Protein AF-A0AAW9N6X3-F1 (afdb_monomer)

Sequence (86 aa):
MLEQMVANGALEQSKYERLIKSTIKLDLSTPVDLYPDYVTYVHQELKNLVASSESLDKSLKSTDVAIRKNAEAKLDKKVKKFLIPV

Radius of gyration: 22.51 Å; Cα contacts (8 Å, |Δi|>4): 36; chains: 1; bounding box: 41×24×64 Å

Structure (mmCIF, N/CA/C/O backbone):
data_AF-A0AAW9N6X3-F1
#
_entry.id   AF-A0AAW9N6X3-F1
#
loop_
_atom_site.group_PDB
_atom_site.id
_atom_site.type_symbol
_atom_site.label_atom_id
_atom_site.label_alt_id
_atom_site.label_comp_id
_atom_site.label_asym_id
_atom_site.label_entity_id
_atom_site.label_seq_id
_atom_site.pdbx_PDB_ins_code
_atom_site.Cartn_x
_atom_site.Cartn_y
_atom_site.Cartn_z
_atom_site.occupancy
_atom_site.B_iso_or_equiv
_atom_site.auth_seq_id
_atom_site.auth_comp_id
_atom_site.auth_asym_id
_atom_site.auth_atom_id
_atom_site.pdbx_PDB_model_num
ATOM 1 N N . MET A 1 1 ? -20.074 8.074 21.503 1.00 86.31 1 MET A N 1
ATOM 2 C CA . MET A 1 1 ? -20.178 6.596 21.563 1.00 86.31 1 MET A CA 1
ATOM 3 C C . MET A 1 1 ? -19.546 6.032 22.834 1.00 86.31 1 MET A C 1
ATOM 5 O O . MET A 1 1 ? -20.279 5.454 23.619 1.00 86.31 1 MET A O 1
ATOM 9 N N . LEU A 1 2 ? -18.246 6.233 23.098 1.00 88.31 2 LEU A N 1
ATOM 10 C CA . LEU A 1 2 ? -17.604 5.709 24.319 1.00 88.31 2 LEU A CA 1
ATOM 11 C C . LEU A 1 2 ? -18.239 6.236 25.625 1.00 88.31 2 LEU A C 1
ATOM 13 O O . LEU A 1 2 ? -18.453 5.452 26.538 1.00 88.31 2 LEU A O 1
ATOM 17 N N . GLU A 1 3 ? -18.636 7.513 25.687 1.00 90.12 3 GLU A N 1
ATOM 18 C CA . GLU A 1 3 ? -19.370 8.081 26.839 1.00 90.12 3 GLU A CA 1
ATOM 19 C C . GLU A 1 3 ? -20.712 7.382 27.104 1.00 90.12 3 GLU A C 1
ATOM 21 O O . GLU A 1 3 ? -21.066 7.107 28.247 1.00 90.12 3 GLU A O 1
ATOM 26 N N . GLN A 1 4 ? -21.447 7.024 26.048 1.00 90.62 4 GLN A N 1
ATOM 27 C CA . GLN A 1 4 ? -22.719 6.302 26.170 1.00 90.62 4 GLN A CA 1
ATOM 28 C C . GLN A 1 4 ? -22.510 4.865 26.677 1.00 90.62 4 GLN A C 1
ATOM 30 O O . GLN A 1 4 ? -23.372 4.334 27.371 1.00 90.62 4 GLN A O 1
ATOM 35 N N . MET A 1 5 ? -21.358 4.252 26.372 1.00 92.44 5 MET A N 1
ATOM 36 C CA . MET A 1 5 ? -20.976 2.930 26.888 1.00 92.44 5 MET A CA 1
ATOM 37 C C . MET A 1 5 ? -20.558 2.964 28.363 1.00 92.44 5 MET A C 1
ATOM 39 O O . MET A 1 5 ? -20.658 1.959 29.057 1.00 92.44 5 MET A O 1
ATOM 43 N N . VAL A 1 6 ? -20.089 4.108 28.863 1.00 92.06 6 VAL A N 1
ATOM 44 C CA . VAL A 1 6 ? -19.903 4.300 30.306 1.00 92.06 6 VAL A CA 1
ATOM 45 C C . VAL A 1 6 ? -21.261 4.456 30.982 1.00 92.06 6 VAL A C 1
ATOM 47 O O . VAL A 1 6 ? -21.539 3.786 31.973 1.00 92.06 6 VAL A O 1
ATOM 50 N N . ALA A 1 7 ? -22.131 5.301 30.420 1.00 90.94 7 ALA A N 1
ATOM 51 C CA . ALA A 1 7 ? -23.442 5.599 30.993 1.00 90.94 7 ALA A CA 1
ATOM 52 C C . ALA A 1 7 ? -24.346 4.360 31.133 1.00 90.94 7 ALA A C 1
ATOM 54 O O . ALA A 1 7 ? -25.173 4.307 32.039 1.00 90.94 7 ALA A O 1
ATOM 55 N N . ASN A 1 8 ? -24.182 3.356 30.266 1.00 94.12 8 ASN A N 1
ATOM 56 C CA . ASN A 1 8 ? -24.922 2.094 30.334 1.00 94.12 8 ASN A CA 1
ATOM 57 C C . ASN A 1 8 ? -24.167 0.955 31.054 1.00 94.12 8 ASN A C 1
ATOM 59 O O . ASN A 1 8 ? -24.659 -0.171 31.082 1.00 94.12 8 ASN A O 1
ATOM 63 N N . GLY A 1 9 ? -22.981 1.224 31.613 1.00 90.00 9 GLY A N 1
ATOM 64 C CA . GLY A 1 9 ? -22.176 0.253 32.359 1.00 90.00 9 GLY A CA 1
ATOM 65 C C . GLY A 1 9 ? -21.397 -0.764 31.513 1.00 90.00 9 GLY A C 1
ATOM 66 O O . GLY A 1 9 ? -20.730 -1.627 32.079 1.00 90.00 9 GLY A O 1
ATOM 67 N N . ALA A 1 10 ? -21.428 -0.681 30.178 1.00 92.25 10 ALA A N 1
ATOM 68 C CA . ALA A 1 10 ? -20.675 -1.578 29.293 1.00 92.25 10 ALA A CA 1
ATOM 69 C C . ALA A 1 10 ? -19.161 -1.276 29.251 1.00 92.25 10 ALA A C 1
ATOM 71 O O . ALA A 1 10 ? -18.3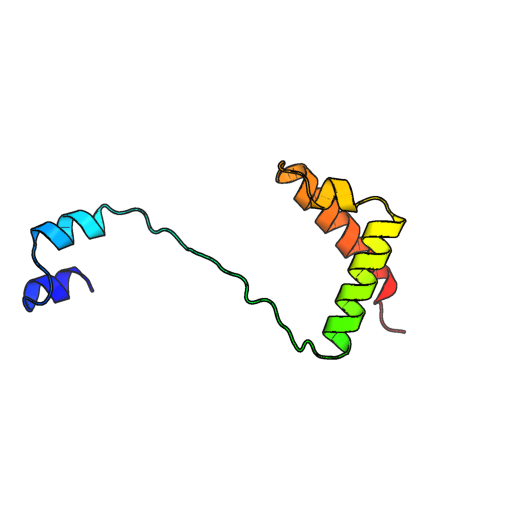73 -2.089 28.760 1.00 92.25 10 ALA A O 1
ATOM 72 N N . LEU A 1 11 ? -18.743 -0.104 29.738 1.00 91.12 11 LEU A N 1
ATOM 73 C CA . LEU A 1 11 ? -17.356 0.343 29.786 1.00 91.12 11 LEU A CA 1
ATOM 74 C C . LEU A 1 11 ? -17.048 1.003 31.134 1.00 91.12 11 LEU A C 1
ATOM 76 O O . LEU A 1 11 ? -17.710 1.948 31.547 1.00 91.12 11 LEU A O 1
ATOM 80 N N . GLU A 1 12 ? -15.997 0.540 31.804 1.00 93.25 12 GLU A N 1
ATOM 81 C CA . GLU A 1 12 ? -15.535 1.144 33.053 1.00 93.25 12 GLU A CA 1
ATOM 82 C C . GLU A 1 12 ? -14.922 2.538 32.810 1.00 93.25 12 GLU A C 1
ATOM 84 O O . GLU A 1 12 ? -14.190 2.740 31.834 1.00 93.25 12 GLU A O 1
ATOM 89 N N . GLN A 1 13 ? -15.145 3.484 33.729 1.00 90.56 13 GLN A N 1
ATOM 90 C CA . GLN A 1 13 ? -14.631 4.858 33.633 1.00 90.56 13 GLN A CA 1
ATOM 91 C C . GLN A 1 13 ? -13.104 4.908 33.452 1.00 90.56 13 GLN A C 1
ATOM 93 O O . GLN A 1 13 ? -12.583 5.692 32.660 1.00 90.56 13 GLN A O 1
ATOM 98 N N . SER A 1 14 ? -12.366 4.037 34.147 1.00 91.25 14 SER A N 1
ATOM 99 C CA . SER A 1 14 ? -10.902 3.969 34.057 1.00 91.25 14 SER A CA 1
ATOM 100 C C . SER A 1 14 ? -10.421 3.565 32.654 1.00 91.25 14 SER A C 1
ATOM 102 O O . SER A 1 14 ? -9.398 4.051 32.164 1.00 91.25 14 SER A O 1
ATOM 104 N N . LYS A 1 15 ? -11.183 2.702 31.975 1.00 89.62 15 LYS A N 1
ATOM 105 C CA . LYS A 1 15 ? -10.918 2.237 30.612 1.00 89.62 15 LYS A CA 1
ATOM 106 C C . LYS A 1 15 ? -11.331 3.284 29.579 1.00 89.62 15 LYS A C 1
ATOM 108 O O . LYS A 1 15 ? -10.605 3.474 28.605 1.00 89.62 15 LYS A O 1
ATOM 113 N N . TYR A 1 16 ? -12.423 4.007 29.822 1.00 91.50 16 TYR A N 1
ATOM 114 C CA . TYR A 1 16 ? -12.831 5.170 29.029 1.00 9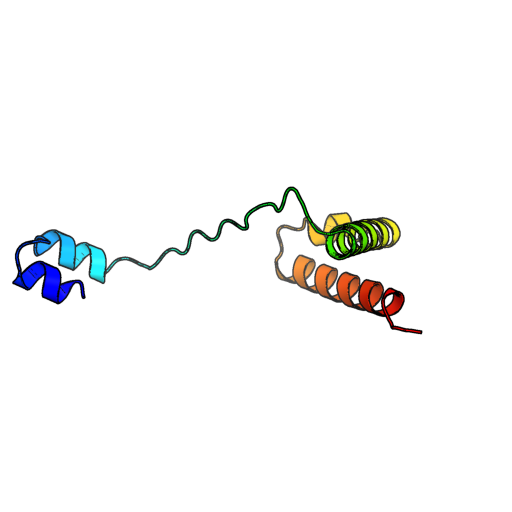1.50 16 TYR A CA 1
ATOM 115 C C . TYR A 1 16 ? -11.729 6.237 28.962 1.00 91.50 16 TYR A C 1
ATOM 117 O O . TYR A 1 16 ? -11.299 6.615 27.872 1.00 91.50 16 TYR A O 1
ATOM 125 N N . GLU A 1 17 ? -11.194 6.635 30.118 1.00 92.06 17 GLU A N 1
ATOM 126 C CA . GLU A 1 17 ? -10.122 7.634 30.224 1.00 92.06 17 GLU A CA 1
ATOM 127 C C . GLU A 1 17 ? -8.845 7.230 29.473 1.00 92.06 17 GLU A C 1
ATOM 129 O O . GLU A 1 17 ? -8.130 8.080 28.942 1.00 92.06 17 GLU A O 1
ATOM 134 N N . ARG A 1 18 ? -8.544 5.928 29.409 1.00 91.94 18 ARG A N 1
ATOM 135 C CA . ARG A 1 18 ? -7.407 5.409 28.635 1.00 91.94 18 ARG A CA 1
ATOM 136 C C . ARG A 1 18 ? -7.678 5.448 27.135 1.00 91.94 18 ARG A C 1
ATOM 138 O O . ARG A 1 18 ? -6.797 5.832 26.372 1.00 91.94 18 ARG A O 1
ATOM 145 N N . LEU A 1 19 ? -8.880 5.058 26.714 1.00 90.31 19 LEU A N 1
ATOM 146 C CA . LEU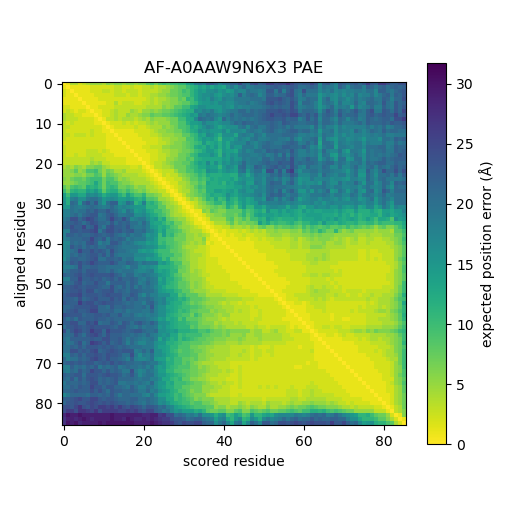 A 1 19 ? -9.252 4.995 25.300 1.00 90.31 19 LEU A CA 1
ATOM 147 C C . LEU A 1 19 ? -9.357 6.387 24.671 1.00 90.31 19 LEU A C 1
ATOM 149 O O . LEU A 1 19 ? -8.857 6.576 23.566 1.00 90.31 19 LEU A O 1
ATOM 153 N N . ILE A 1 20 ? -9.917 7.376 25.375 1.00 91.44 20 ILE A N 1
ATOM 154 C CA . ILE A 1 20 ? -10.053 8.745 24.844 1.00 91.44 20 ILE A CA 1
ATOM 155 C C . ILE A 1 20 ? -8.697 9.445 24.664 1.00 91.44 20 ILE A C 1
ATOM 157 O O . ILE A 1 20 ? -8.546 10.303 23.800 1.00 91.44 20 ILE A O 1
ATOM 161 N N . LYS A 1 21 ? -7.690 9.045 25.452 1.00 91.44 21 LYS A N 1
ATOM 162 C CA . LYS A 1 21 ? -6.307 9.542 25.365 1.00 91.44 21 LYS A CA 1
ATOM 163 C C . LYS A 1 21 ? -5.450 8.747 24.379 1.00 91.44 21 LYS A C 1
ATOM 165 O O . LYS A 1 21 ? -4.310 9.127 24.120 1.00 91.44 21 LYS A O 1
ATOM 170 N N . SER A 1 22 ? -5.958 7.634 23.853 1.00 87.81 22 SER A N 1
ATOM 171 C CA . SER A 1 22 ? -5.199 6.792 22.935 1.00 87.81 22 SER A CA 1
ATOM 172 C C . SER A 1 22 ? -5.145 7.399 21.531 1.00 87.81 22 SER A C 1
ATOM 174 O O . SER A 1 22 ? -6.142 7.880 20.996 1.00 87.81 22 SER A O 1
ATOM 176 N N . THR A 1 23 ? -3.964 7.377 20.913 1.00 88.19 23 THR A N 1
ATOM 177 C CA . THR A 1 23 ? -3.809 7.738 19.500 1.00 88.19 23 THR A CA 1
ATOM 178 C C . THR A 1 23 ? -4.424 6.653 18.623 1.00 88.19 23 THR A C 1
ATOM 180 O O . THR A 1 23 ? -4.090 5.475 18.765 1.00 88.19 23 THR A O 1
ATOM 183 N N . ILE A 1 24 ? -5.274 7.053 17.676 1.00 86.19 24 ILE A N 1
ATOM 184 C CA . ILE A 1 24 ? -5.829 6.143 16.671 1.00 86.19 24 ILE A CA 1
ATOM 185 C C . ILE A 1 24 ? -4.678 5.615 15.810 1.00 86.19 24 ILE A C 1
ATOM 187 O O . ILE A 1 24 ? -4.000 6.379 15.123 1.00 86.19 24 ILE A O 1
ATOM 191 N N . LYS A 1 25 ? -4.461 4.299 15.850 1.00 84.00 25 LYS A N 1
ATOM 192 C CA . LYS A 1 25 ? -3.545 3.599 14.949 1.00 84.00 25 LYS A CA 1
ATOM 193 C C . LYS A 1 25 ? -4.367 2.884 13.892 1.00 84.00 25 LYS A C 1
ATOM 195 O O . LYS A 1 25 ? -5.181 2.026 14.222 1.00 84.00 25 LYS A O 1
ATOM 200 N N . LEU A 1 26 ? -4.157 3.260 12.636 1.00 80.44 26 LEU A N 1
ATOM 201 C CA . LEU A 1 26 ? -4.788 2.609 11.500 1.00 80.44 26 LEU A CA 1
ATOM 202 C C . LEU A 1 26 ? -3.841 1.524 10.984 1.00 80.44 26 LEU A C 1
ATOM 204 O O . LEU A 1 26 ? -2.787 1.835 10.432 1.00 80.44 26 LEU A O 1
ATOM 208 N N . ASP A 1 27 ? -4.204 0.265 11.205 1.00 79.62 27 ASP A N 1
ATOM 209 C CA . ASP A 1 27 ? -3.481 -0.880 10.656 1.00 79.62 27 ASP A CA 1
ATOM 210 C C . ASP A 1 27 ? -4.040 -1.204 9.264 1.00 79.62 27 ASP A C 1
ATOM 212 O O . ASP A 1 27 ? -4.995 -1.965 9.101 1.00 79.62 27 ASP A O 1
ATOM 216 N N . LEU A 1 28 ? -3.517 -0.505 8.255 1.00 75.00 28 LEU A N 1
ATOM 217 C CA . LEU A 1 28 ? -3.897 -0.708 6.861 1.00 75.00 28 LEU A CA 1
ATOM 218 C C . LEU A 1 28 ? -3.122 -1.895 6.289 1.00 75.00 28 LEU A C 1
ATOM 220 O O . LEU A 1 28 ? -2.033 -1.725 5.740 1.00 75.00 28 LEU A O 1
ATOM 224 N N . SER A 1 29 ? -3.706 -3.090 6.356 1.00 74.81 29 SER A N 1
ATOM 225 C CA . SER A 1 29 ? -3.297 -4.169 5.456 1.00 74.81 29 SER A CA 1
ATOM 226 C C . SER A 1 29 ? -3.988 -3.971 4.106 1.00 74.81 29 SER A C 1
ATOM 228 O O . SER A 1 29 ? -5.202 -3.783 4.036 1.00 74.81 29 SER A O 1
ATOM 230 N N . THR A 1 30 ? -3.215 -3.947 3.021 1.00 71.56 30 THR A N 1
ATOM 231 C CA . THR A 1 30 ? -3.770 -4.019 1.666 1.00 71.56 30 THR A CA 1
ATOM 232 C C . THR A 1 30 ? -3.932 -5.498 1.328 1.00 71.56 30 THR A C 1
ATOM 234 O O . THR A 1 30 ? -2.928 -6.214 1.307 1.00 71.56 30 THR A O 1
ATOM 237 N N . PRO A 1 31 ? -5.166 -6.000 1.126 1.00 72.62 31 PRO A N 1
ATOM 238 C CA . PRO A 1 31 ? -5.363 -7.382 0.719 1.00 72.62 31 PRO A CA 1
ATOM 239 C C . PRO A 1 31 ? -4.615 -7.628 -0.590 1.00 72.62 31 PRO A C 1
ATOM 241 O O . PRO A 1 31 ? -4.744 -6.847 -1.534 1.00 72.62 31 PRO A O 1
ATOM 244 N N . VAL A 1 32 ? -3.831 -8.702 -0.644 1.00 72.50 32 VAL A N 1
ATOM 245 C CA . VAL A 1 32 ? -3.247 -9.160 -1.906 1.00 72.50 32 VAL A CA 1
ATOM 246 C C . VAL A 1 32 ? -4.373 -9.815 -2.696 1.00 72.50 32 VAL A C 1
ATOM 248 O O . VAL A 1 32 ? -4.891 -10.852 -2.283 1.00 72.50 32 VAL A O 1
ATOM 251 N N . ASP A 1 33 ? -4.774 -9.191 -3.800 1.00 74.31 33 ASP A N 1
ATOM 252 C CA . ASP A 1 33 ? -5.730 -9.787 -4.728 1.00 74.31 33 ASP A CA 1
ATOM 253 C C . ASP A 1 33 ? -5.061 -10.958 -5.457 1.00 74.31 33 ASP A C 1
ATOM 255 O O . ASP A 1 33 ? -4.128 -10.777 -6.241 1.00 74.31 33 ASP A O 1
ATOM 259 N N . LEU A 1 34 ? -5.501 -12.174 -5.136 1.00 74.56 34 LEU A N 1
ATOM 260 C CA . LEU A 1 34 ? -4.976 -13.409 -5.720 1.00 74.56 34 LEU A CA 1
ATOM 261 C C . LEU A 1 34 ? -5.607 -13.728 -7.079 1.00 74.56 34 LEU A C 1
ATOM 263 O O . LEU A 1 34 ? -5.058 -14.547 -7.815 1.00 74.56 34 LEU A O 1
ATOM 267 N N . TYR A 1 35 ? -6.743 -13.108 -7.407 1.00 79.19 35 TYR A N 1
ATOM 268 C CA . TYR A 1 35 ? -7.494 -13.366 -8.634 1.00 79.19 35 TYR A CA 1
ATOM 269 C C . TYR A 1 35 ? -7.862 -12.054 -9.333 1.00 79.19 35 TYR A C 1
ATOM 271 O O . TYR A 1 35 ? -9.048 -11.791 -9.556 1.00 79.19 35 TYR A O 1
ATOM 279 N N . PRO A 1 36 ? -6.859 -11.239 -9.704 1.00 79.19 36 PRO A N 1
ATOM 280 C CA . PRO A 1 36 ? -7.116 -10.029 -10.458 1.00 79.19 36 PRO A CA 1
ATOM 281 C C . PRO A 1 36 ? -7.767 -10.388 -11.794 1.00 79.19 36 PRO A C 1
ATOM 283 O O . PRO A 1 36 ? -7.415 -11.385 -12.434 1.00 79.19 36 PRO A O 1
ATOM 286 N N . ASP A 1 37 ? -8.699 -9.554 -12.248 1.00 87.94 37 ASP A N 1
ATOM 287 C CA . ASP A 1 37 ? -9.191 -9.667 -13.615 1.00 87.94 37 ASP A CA 1
ATOM 288 C C . ASP A 1 37 ? -8.044 -9.488 -14.630 1.00 87.94 37 ASP A C 1
ATOM 290 O O . ASP A 1 37 ? -6.961 -8.975 -14.323 1.00 87.94 37 ASP A O 1
ATOM 294 N N . TYR A 1 38 ? -8.271 -9.924 -15.871 1.00 82.31 38 TYR A N 1
ATOM 295 C CA . TYR A 1 38 ? -7.246 -9.867 -16.916 1.00 82.31 38 TYR A CA 1
ATOM 296 C C . TYR A 1 38 ? -6.685 -8.456 -17.131 1.00 82.31 38 T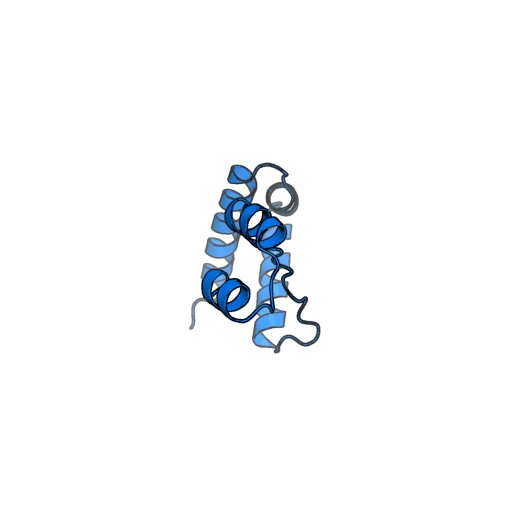YR A C 1
ATOM 298 O O . TYR A 1 38 ? -5.498 -8.310 -17.417 1.00 82.31 38 TYR A O 1
ATOM 306 N N . VAL A 1 39 ? -7.509 -7.416 -16.983 1.00 83.81 39 VAL A N 1
ATOM 307 C CA . VAL A 1 39 ? -7.081 -6.024 -17.170 1.00 83.81 39 VAL A CA 1
ATOM 308 C C . VAL A 1 39 ? -6.128 -5.613 -16.052 1.00 83.81 39 VAL A C 1
ATOM 310 O O . VAL A 1 39 ? -5.076 -5.035 -16.319 1.00 83.81 39 VAL A O 1
ATOM 313 N N . THR A 1 40 ? -6.460 -5.965 -14.815 1.00 85.81 40 THR A N 1
ATOM 314 C CA . THR A 1 40 ? -5.660 -5.716 -13.619 1.00 85.81 40 THR A CA 1
ATOM 315 C C . THR A 1 40 ? -4.334 -6.464 -13.692 1.00 85.81 40 THR A C 1
ATOM 317 O O . THR A 1 40 ? -3.282 -5.863 -13.467 1.00 85.81 40 THR A O 1
ATOM 320 N N . TYR A 1 41 ? -4.358 -7.737 -14.097 1.00 86.19 41 TYR A N 1
ATOM 321 C CA . TYR A 1 41 ? -3.147 -8.529 -14.299 1.00 86.19 41 TYR A CA 1
ATOM 322 C C . TYR A 1 41 ? -2.230 -7.914 -15.365 1.00 86.19 41 TYR A C 1
ATOM 324 O O . TYR A 1 41 ? -1.064 -7.634 -15.091 1.00 86.19 41 TYR A O 1
ATOM 332 N N . VAL A 1 42 ? -2.755 -7.620 -16.560 1.00 87.19 42 VAL A N 1
ATOM 333 C CA . VAL A 1 42 ? -1.973 -7.015 -17.654 1.00 87.19 42 VAL A CA 1
ATOM 334 C C . VAL A 1 42 ? -1.429 -5.643 -17.255 1.00 87.19 42 VAL A C 1
ATOM 336 O O . VAL A 1 42 ? -0.286 -5.313 -17.574 1.00 87.19 42 VAL A O 1
ATOM 339 N N . HIS A 1 43 ? -2.215 -4.846 -16.531 1.00 88.81 43 HIS A N 1
ATOM 340 C CA . HIS A 1 43 ? -1.765 -3.556 -16.023 1.00 88.81 43 HIS A CA 1
ATOM 341 C C . HIS A 1 43 ? -0.588 -3.707 -15.050 1.00 88.81 43 HIS A C 1
ATOM 343 O O . HIS A 1 43 ? 0.384 -2.951 -15.137 1.00 88.81 43 HIS A O 1
ATOM 349 N N . GLN A 1 44 ? -0.652 -4.688 -14.146 1.00 88.94 44 GLN A N 1
ATOM 350 C CA . GLN A 1 44 ? 0.415 -4.961 -13.190 1.00 88.94 44 GLN A CA 1
ATOM 351 C C . GLN A 1 44 ? 1.683 -5.477 -13.881 1.00 88.94 44 GLN A C 1
ATOM 353 O O . GLN A 1 44 ? 2.777 -4.999 -13.582 1.00 88.94 44 GLN A O 1
ATOM 358 N N . GLU A 1 45 ? 1.548 -6.384 -14.846 1.00 89.19 45 GLU A N 1
ATOM 359 C CA . GLU A 1 45 ? 2.678 -6.892 -15.630 1.00 89.19 45 GLU A CA 1
ATOM 360 C C . GLU A 1 45 ? 3.347 -5.786 -16.449 1.00 89.19 45 GLU A C 1
ATOM 362 O O . GLU A 1 45 ? 4.572 -5.655 -16.442 1.00 89.19 45 GLU A O 1
ATOM 367 N N . LEU A 1 46 ? 2.559 -4.913 -17.082 1.00 91.38 46 LEU A N 1
ATOM 368 C CA . LEU A 1 46 ? 3.088 -3.749 -17.788 1.00 91.38 46 LEU A CA 1
ATOM 369 C C . LEU A 1 46 ? 3.841 -2.808 -16.837 1.00 91.38 46 LEU A C 1
ATOM 371 O O . LEU A 1 46 ? 4.919 -2.318 -17.178 1.00 91.38 46 LEU A O 1
ATOM 375 N N . LYS A 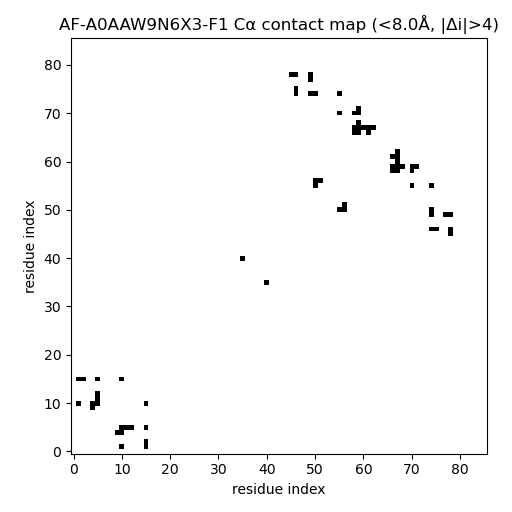1 47 ? 3.304 -2.570 -15.634 1.00 91.56 47 LYS A N 1
ATOM 376 C CA . LYS A 1 47 ? 3.989 -1.795 -14.590 1.00 91.56 47 LYS A CA 1
ATOM 377 C C . LYS A 1 47 ? 5.327 -2.421 -14.210 1.00 91.56 47 LYS A C 1
ATOM 379 O O . LYS A 1 47 ? 6.332 -1.712 -14.185 1.00 91.56 47 LYS A O 1
ATOM 384 N N . ASN A 1 48 ? 5.353 -3.726 -13.959 1.00 91.56 48 ASN A N 1
ATOM 385 C CA . ASN A 1 48 ? 6.567 -4.454 -13.590 1.00 91.56 48 ASN A CA 1
ATOM 386 C C . ASN A 1 48 ? 7.620 -4.384 -14.707 1.00 91.56 48 ASN A C 1
ATOM 388 O O . ASN A 1 48 ? 8.788 -4.089 -14.449 1.00 91.56 48 ASN A O 1
ATOM 392 N N . LEU A 1 49 ? 7.198 -4.579 -15.958 1.00 93.00 49 LEU A N 1
ATOM 393 C CA . 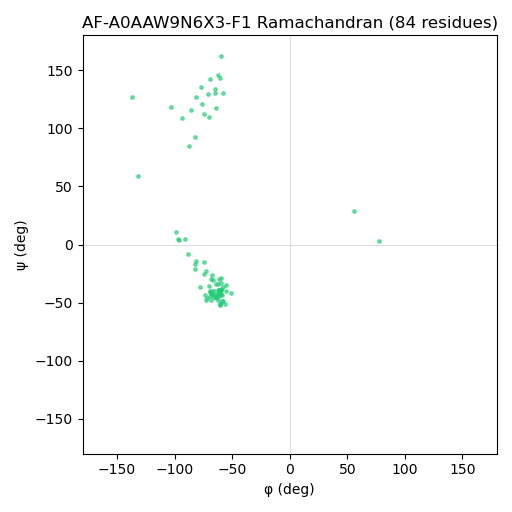LEU A 1 49 ? 8.081 -4.527 -17.117 1.00 93.00 49 LEU A CA 1
ATOM 394 C C . LEU A 1 49 ? 8.707 -3.139 -17.294 1.00 93.00 49 LEU A C 1
ATOM 396 O O . LEU A 1 49 ? 9.921 -3.033 -17.456 1.00 93.00 49 LEU A O 1
ATOM 400 N N . VAL A 1 50 ? 7.898 -2.076 -17.218 1.00 92.81 50 VAL A N 1
ATOM 401 C CA . VAL A 1 50 ? 8.391 -0.696 -17.341 1.00 92.81 50 VAL A CA 1
ATOM 402 C C . VAL A 1 50 ? 9.311 -0.337 -16.173 1.00 92.81 50 VAL A C 1
ATOM 404 O O . VAL A 1 50 ? 10.341 0.304 -16.380 1.00 92.81 50 VAL A O 1
ATOM 407 N N . ALA A 1 51 ? 8.981 -0.755 -14.948 1.00 93.31 51 ALA A N 1
ATOM 408 C CA . ALA A 1 51 ? 9.839 -0.532 -13.786 1.00 93.31 51 ALA A CA 1
ATOM 409 C C . ALA A 1 51 ? 11.223 -1.171 -13.976 1.00 93.31 51 ALA A C 1
ATOM 411 O O . ALA A 1 51 ? 12.237 -0.509 -13.734 1.00 93.31 51 ALA A O 1
ATOM 412 N N . SER A 1 52 ? 11.253 -2.402 -14.491 1.00 92.75 52 SER A N 1
ATOM 413 C CA . SER A 1 52 ? 12.487 -3.132 -14.767 1.00 92.75 52 SER A CA 1
ATOM 414 C C . SER A 1 52 ? 13.290 -2.513 -15.910 1.00 92.75 52 SER A C 1
ATOM 416 O O . SER A 1 52 ? 14.479 -2.231 -15.746 1.00 92.75 52 SER A O 1
ATOM 418 N N . SER A 1 53 ? 12.645 -2.191 -17.038 1.00 91.88 53 SER A N 1
ATOM 419 C CA . SER A 1 53 ? 13.321 -1.585 -18.194 1.00 91.88 53 SER A CA 1
ATOM 420 C C . SER A 1 53 ? 13.945 -0.225 -17.877 1.00 91.88 53 SER A C 1
ATOM 422 O O . SER A 1 53 ? 14.952 0.161 -18.461 1.00 91.88 53 SER A O 1
ATOM 424 N N . GLU A 1 54 ? 13.355 0.509 -16.934 1.00 90.56 54 GLU A N 1
ATOM 425 C CA . GLU A 1 54 ? 13.792 1.847 -16.528 1.00 90.56 54 GLU A CA 1
ATOM 426 C C . GLU A 1 54 ? 14.687 1.830 -15.283 1.00 90.56 54 GLU A C 1
ATOM 428 O O . GLU A 1 54 ? 15.048 2.887 -14.766 1.00 90.56 54 GLU A O 1
ATOM 433 N N . SER A 1 55 ? 15.046 0.640 -14.783 1.00 92.25 55 SER A N 1
ATOM 434 C CA . SER A 1 55 ? 15.853 0.465 -13.568 1.00 92.25 55 SER A CA 1
ATOM 435 C C . SER A 1 55 ? 15.262 1.157 -12.327 1.00 92.25 55 SER A C 1
ATOM 437 O O . SER A 1 55 ? 15.990 1.558 -11.414 1.00 92.25 55 SER A O 1
ATOM 439 N N . LEU A 1 56 ? 13.934 1.295 -12.271 1.00 91.69 56 LEU A N 1
ATOM 440 C CA . LEU A 1 56 ? 13.221 1.959 -11.176 1.00 91.69 56 LEU A CA 1
ATOM 441 C C . LEU A 1 56 ? 13.022 1.048 -9.959 1.00 91.69 56 LEU A C 1
ATOM 443 O O . LEU A 1 56 ? 12.737 1.559 -8.878 1.00 91.69 56 LEU A O 1
ATOM 447 N N . ASP A 1 57 ? 13.228 -0.266 -10.090 1.00 90.81 57 ASP A N 1
ATOM 448 C CA . ASP A 1 57 ? 13.012 -1.254 -9.020 1.00 90.81 57 ASP A CA 1
ATOM 449 C C . ASP A 1 57 ? 13.700 -0.885 -7.702 1.00 90.81 57 ASP A C 1
ATOM 451 O O . ASP A 1 57 ? 13.127 -1.024 -6.620 1.00 90.81 57 ASP A O 1
ATOM 455 N N . LYS A 1 58 ? 14.939 -0.384 -7.781 1.00 89.62 58 LYS A N 1
ATOM 456 C CA . LYS A 1 58 ? 15.706 0.034 -6.598 1.00 89.62 58 LYS A CA 1
ATOM 457 C C . LYS A 1 58 ? 15.097 1.271 -5.944 1.00 89.62 58 LYS A C 1
ATOM 459 O O . LYS A 1 58 ? 15.005 1.336 -4.723 1.00 89.62 58 LYS A O 1
ATOM 464 N N . SER A 1 59 ? 14.667 2.242 -6.748 1.00 90.31 59 SER A N 1
ATOM 465 C CA . SER A 1 59 ? 14.056 3.478 -6.254 1.00 90.31 59 SER A CA 1
ATOM 466 C C . SER A 1 59 ? 12.666 3.236 -5.668 1.00 90.31 59 SER A C 1
ATOM 468 O O . SER A 1 59 ? 12.333 3.843 -4.654 1.00 90.31 59 SER A O 1
ATOM 470 N N . LEU A 1 60 ? 11.893 2.309 -6.240 1.00 89.88 60 LEU A N 1
ATOM 471 C CA . LEU A 1 60 ? 10.587 1.884 -5.724 1.00 89.88 60 LEU A CA 1
ATOM 472 C C . LEU A 1 60 ? 10.704 1.151 -4.377 1.00 89.88 60 LEU A C 1
ATOM 474 O O . LEU A 1 60 ? 9.821 1.271 -3.534 1.00 89.88 60 LEU A O 1
ATOM 478 N N . LYS A 1 61 ? 11.818 0.448 -4.136 1.00 91.38 61 LYS A N 1
ATOM 479 C CA . LYS A 1 61 ? 12.116 -0.241 -2.865 1.00 91.38 61 LYS A CA 1
ATOM 480 C C . LYS A 1 61 ? 12.893 0.618 -1.855 1.00 91.38 61 LYS A C 1
ATOM 482 O O . LYS A 1 61 ? 13.293 0.110 -0.810 1.00 91.38 61 LYS A O 1
ATOM 487 N N . SER A 1 62 ? 13.135 1.899 -2.148 1.00 89.06 62 SER A N 1
ATOM 488 C CA . SER A 1 62 ? 13.882 2.796 -1.255 1.00 89.06 62 SER A CA 1
ATOM 489 C C . SER A 1 62 ? 13.165 2.979 0.086 1.00 89.06 62 SER A C 1
ATOM 491 O O . SER A 1 62 ? 11.940 3.040 0.131 1.00 89.06 62 SER A O 1
ATOM 493 N N . THR A 1 63 ? 13.899 3.133 1.188 1.00 90.44 63 THR A N 1
ATOM 494 C CA . THR A 1 63 ? 13.319 3.498 2.495 1.00 90.44 63 THR A CA 1
ATOM 495 C C . THR A 1 63 ? 12.866 4.961 2.539 1.00 90.44 63 THR A C 1
ATOM 497 O O . THR A 1 63 ? 11.940 5.300 3.280 1.00 90.44 63 THR A O 1
ATOM 500 N N . ASP A 1 64 ? 13.426 5.811 1.675 1.00 92.44 64 ASP A N 1
ATOM 501 C CA . ASP A 1 64 ? 13.062 7.220 1.532 1.00 92.44 64 ASP A CA 1
ATOM 502 C C . ASP A 1 64 ? 11.740 7.391 0.761 1.00 92.44 64 ASP A C 1
ATOM 504 O O . ASP A 1 64 ? 11.601 6.997 -0.402 1.00 92.44 64 ASP A O 1
ATOM 508 N N . VAL A 1 65 ? 10.767 8.022 1.422 1.00 90.12 65 VAL A N 1
ATOM 509 C CA . VAL A 1 65 ? 9.423 8.287 0.890 1.00 90.12 65 VAL A CA 1
ATOM 510 C C . VAL A 1 65 ? 9.459 9.186 -0.350 1.00 90.12 65 VAL A C 1
ATOM 512 O O . VAL A 1 65 ? 8.689 8.960 -1.282 1.00 90.12 65 VAL A O 1
ATOM 515 N N . ALA A 1 66 ? 10.323 10.202 -0.384 1.00 92.19 66 ALA A N 1
ATOM 516 C CA . ALA A 1 66 ? 10.415 11.133 -1.504 1.00 92.19 66 ALA A CA 1
ATOM 517 C C . ALA A 1 66 ? 10.986 10.443 -2.749 1.00 92.19 66 ALA A C 1
ATOM 519 O O . ALA A 1 66 ? 10.477 10.640 -3.856 1.00 92.19 66 ALA A O 1
ATOM 520 N N . ILE A 1 67 ? 11.991 9.581 -2.563 1.00 89.38 67 ILE A N 1
ATOM 521 C CA . ILE A 1 67 ? 12.577 8.781 -3.648 1.00 89.38 67 ILE A CA 1
ATOM 522 C C . ILE A 1 67 ? 11.539 7.808 -4.218 1.00 89.38 67 ILE A C 1
ATOM 524 O O . ILE A 1 67 ? 11.372 7.760 -5.439 1.00 89.38 67 ILE A O 1
ATOM 528 N N . ARG A 1 68 ? 10.798 7.094 -3.356 1.00 92.69 68 ARG A N 1
ATOM 529 C CA . ARG A 1 68 ? 9.725 6.187 -3.799 1.00 92.69 68 ARG A CA 1
ATOM 530 C C . ARG A 1 68 ? 8.635 6.920 -4.570 1.00 92.69 68 ARG A C 1
ATOM 532 O O . ARG A 1 68 ? 8.352 6.548 -5.703 1.00 92.69 68 ARG A O 1
ATOM 539 N N . LYS A 1 69 ? 8.097 8.013 -4.019 1.00 92.06 69 LYS A N 1
ATOM 540 C CA . LYS A 1 69 ? 7.030 8.794 -4.671 1.00 92.06 69 LYS A CA 1
ATOM 541 C C . LYS A 1 69 ? 7.448 9.341 -6.034 1.00 92.06 69 LYS A C 1
ATOM 543 O O . LYS A 1 69 ? 6.652 9.358 -6.968 1.00 92.06 69 LYS A O 1
ATOM 548 N N . ASN A 1 70 ? 8.698 9.783 -6.174 1.00 93.00 70 ASN A N 1
ATOM 549 C CA . ASN A 1 70 ? 9.212 10.250 -7.461 1.00 93.00 70 ASN A CA 1
ATOM 550 C C . ASN A 1 70 ? 9.330 9.096 -8.475 1.00 93.00 70 ASN A C 1
ATOM 552 O O . ASN A 1 70 ? 8.996 9.263 -9.648 1.00 93.00 70 ASN A O 1
ATOM 556 N N . ALA A 1 71 ? 9.777 7.917 -8.034 1.00 91.44 71 ALA A N 1
ATOM 557 C CA . ALA A 1 71 ? 9.840 6.728 -8.880 1.00 91.44 71 ALA A CA 1
ATOM 558 C C . ALA A 1 71 ? 8.442 6.247 -9.308 1.00 91.44 71 ALA A C 1
ATOM 560 O O . ALA A 1 71 ? 8.238 5.979 -10.490 1.00 91.44 71 ALA A O 1
ATOM 561 N N . GLU A 1 72 ? 7.473 6.229 -8.389 1.00 92.62 72 GLU A N 1
ATOM 562 C CA . GLU A 1 72 ? 6.062 5.914 -8.657 1.00 92.62 72 GLU A CA 1
ATOM 563 C C . GLU A 1 72 ? 5.466 6.872 -9.696 1.00 92.62 72 GLU A C 1
ATOM 565 O O . GLU A 1 72 ? 4.921 6.433 -10.707 1.00 92.62 72 GLU A O 1
ATOM 570 N N . ALA A 1 73 ? 5.656 8.185 -9.524 1.00 93.31 73 ALA A N 1
ATOM 571 C CA . ALA A 1 73 ? 5.152 9.183 -10.467 1.00 93.31 73 ALA A CA 1
ATOM 572 C C . ALA A 1 73 ? 5.754 9.028 -11.877 1.00 93.31 73 ALA A C 1
ATOM 574 O O . ALA A 1 73 ? 5.054 9.184 -12.883 1.00 93.31 73 ALA A O 1
ATOM 575 N N . LYS A 1 74 ? 7.053 8.708 -11.972 1.00 9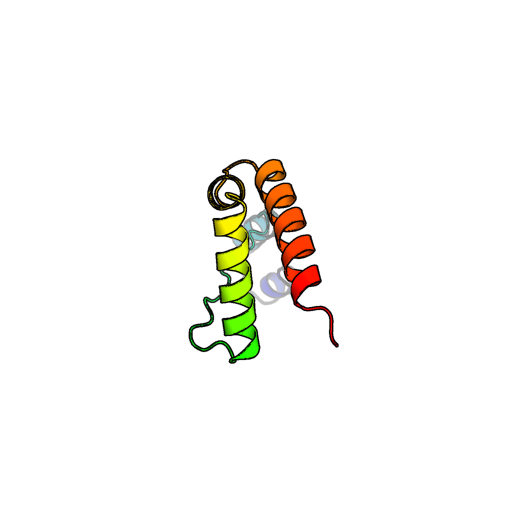2.69 74 LYS A N 1
ATOM 576 C CA . LYS A 1 74 ? 7.722 8.428 -13.253 1.00 92.69 74 LYS A CA 1
ATOM 577 C C . LYS A 1 74 ? 7.177 7.161 -13.906 1.00 92.69 74 LYS A C 1
ATOM 579 O O . LYS A 1 74 ? 6.906 7.181 -15.108 1.00 92.69 74 LYS A O 1
ATOM 584 N N . LEU A 1 75 ? 7.005 6.096 -13.124 1.00 92.25 75 LEU A N 1
ATOM 585 C CA . LEU A 1 75 ? 6.461 4.826 -13.590 1.00 92.25 75 LEU A CA 1
ATOM 586 C C . LEU A 1 75 ? 5.039 5.009 -14.130 1.00 92.25 75 LEU A C 1
ATOM 588 O O . LEU A 1 75 ? 4.771 4.668 -15.281 1.00 92.25 75 LEU A O 1
ATOM 592 N N . ASP A 1 76 ? 4.159 5.636 -13.350 1.00 90.94 76 ASP A N 1
ATOM 593 C CA . ASP A 1 76 ? 2.767 5.872 -13.734 1.00 90.94 76 ASP A CA 1
ATOM 594 C C . ASP A 1 76 ? 2.658 6.724 -15.000 1.00 90.94 76 ASP A C 1
ATOM 596 O O . ASP A 1 76 ? 1.845 6.433 -15.878 1.00 90.94 76 ASP A O 1
ATOM 600 N N . LYS A 1 77 ? 3.499 7.757 -15.145 1.00 91.50 77 LYS A N 1
ATOM 601 C CA . LYS A 1 77 ? 3.527 8.580 -16.362 1.00 91.50 77 LYS A CA 1
ATOM 602 C C . LYS A 1 77 ? 3.875 7.750 -17.601 1.00 91.50 77 LYS A C 1
ATOM 604 O O . LYS A 1 77 ? 3.280 7.961 -1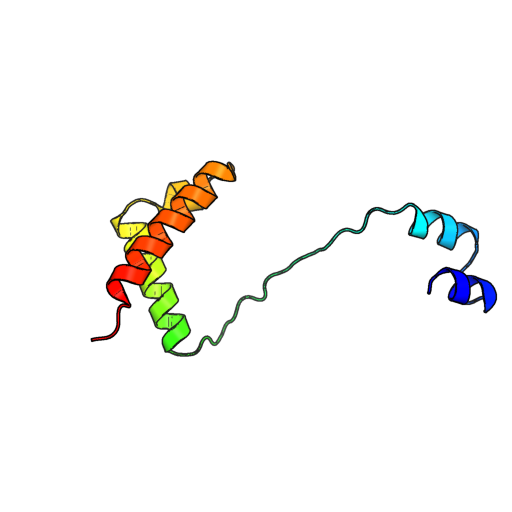8.657 1.00 91.50 77 LYS A O 1
ATOM 609 N N . LYS A 1 78 ? 4.831 6.823 -17.493 1.00 89.31 78 LYS A N 1
ATOM 610 C CA . LYS A 1 78 ? 5.229 5.961 -18.615 1.00 89.31 78 LYS A CA 1
ATOM 611 C C . LYS A 1 78 ? 4.171 4.916 -18.929 1.00 89.31 78 LYS A C 1
ATOM 613 O O . LYS A 1 78 ? 3.792 4.784 -20.084 1.00 89.31 78 LYS A O 1
ATOM 618 N N . VAL A 1 79 ? 3.644 4.241 -17.917 1.00 88.44 79 VAL A N 1
ATOM 619 C CA . VAL A 1 79 ? 2.590 3.231 -18.085 1.00 88.44 79 VAL A CA 1
ATOM 620 C C . VAL A 1 79 ? 1.348 3.853 -18.723 1.00 88.44 79 VAL A C 1
ATOM 622 O O . VAL A 1 79 ? 0.824 3.313 -19.691 1.00 88.44 79 VAL A O 1
ATOM 625 N N . LYS A 1 80 ? 0.947 5.057 -18.291 1.00 87.19 80 LYS A N 1
ATOM 626 C CA . LYS A 1 80 ? -0.141 5.812 -18.932 1.00 87.19 80 LYS A CA 1
ATOM 627 C C . LYS A 1 80 ? 0.114 6.104 -20.408 1.00 87.19 80 LYS A C 1
ATOM 629 O O . LYS A 1 80 ? -0.833 6.057 -21.178 1.00 87.19 80 LYS A O 1
ATOM 634 N N . LYS A 1 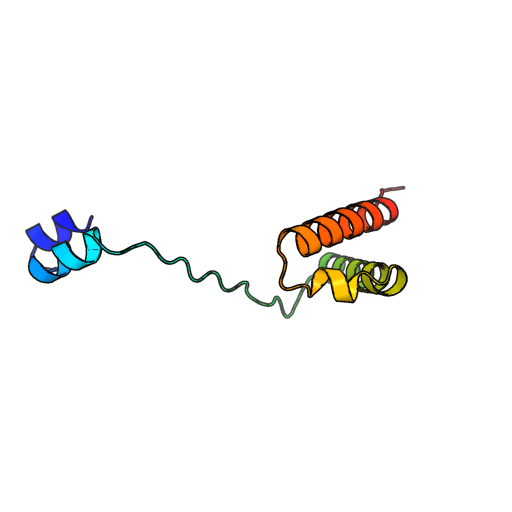81 ? 1.360 6.375 -20.816 1.00 87.31 81 LYS A N 1
ATOM 635 C CA . LYS A 1 81 ? 1.706 6.588 -22.233 1.00 87.31 81 LYS A CA 1
ATOM 636 C C . LYS A 1 81 ? 1.435 5.343 -23.085 1.00 87.31 81 LYS A C 1
ATOM 638 O O . LYS A 1 81 ? 1.061 5.487 -24.242 1.00 87.31 81 LYS A O 1
ATOM 643 N N . PHE A 1 82 ? 1.623 4.149 -22.529 1.00 80.44 82 PHE A N 1
ATOM 644 C CA . PHE A 1 82 ? 1.374 2.887 -23.231 1.00 80.44 82 PHE A CA 1
ATOM 645 C C . PHE A 1 82 ? -0.101 2.466 -23.228 1.00 80.44 82 PHE A C 1
ATOM 647 O O . PHE A 1 82 ? -0.503 1.687 -24.081 1.00 80.44 82 PHE A O 1
ATOM 654 N N . LEU A 1 83 ? -0.901 2.988 -22.295 1.00 75.75 83 LEU A N 1
ATOM 655 C CA . LEU A 1 83 ? -2.322 2.659 -22.132 1.00 75.75 83 LEU A CA 1
ATOM 656 C C . LEU A 1 83 ? -3.272 3.689 -22.767 1.00 75.75 83 LEU A C 1
ATOM 658 O O . LEU A 1 83 ? -4.470 3.655 -22.494 1.00 75.75 83 LEU A O 1
ATOM 662 N N . ILE A 1 84 ? -2.764 4.631 -23.571 1.00 62.00 84 ILE A N 1
ATOM 663 C CA . ILE A 1 84 ? -3.625 5.589 -24.280 1.00 62.00 84 ILE A CA 1
ATOM 664 C C . ILE A 1 84 ? -4.490 4.806 -25.285 1.00 62.00 84 ILE A C 1
ATOM 666 O O . ILE A 1 84 ? -3.928 4.011 -26.042 1.00 62.00 84 ILE A O 1
ATOM 670 N N . PRO A 1 85 ? -5.823 5.010 -25.307 1.00 54.34 85 PRO A N 1
ATOM 671 C CA . PRO A 1 85 ? -6.689 4.339 -26.264 1.00 54.34 85 PRO A CA 1
ATOM 672 C C . PRO A 1 85 ? -6.337 4.801 -27.680 1.00 54.34 85 PRO A C 1
ATOM 674 O O . PRO A 1 85 ? -6.174 6.001 -27.914 1.00 54.34 85 PRO A O 1
ATOM 677 N N . VAL A 1 86 ? -6.221 3.842 -28.597 1.00 43.34 86 VAL A N 1
ATOM 678 C CA . VAL A 1 86 ? -6.382 4.082 -30.038 1.00 43.34 86 VAL A CA 1
ATOM 679 C C . VAL A 1 86 ? -7.865 4.277 -30.325 1.00 43.34 86 VAL A C 1
ATOM 681 O O . VAL A 1 86 ? -8.666 3.536 -29.708 1.00 43.34 86 VAL A O 1
#

Mean predicted aligned error: 11.15 Å

Nearest PDB structures (foldseek):
  3stq-assembly2_B  TM=3.257E-01  e=4.623E+00  Pseudomonas aeruginosa

Secondary structure (DSSP, 8-state):
-HHHHHHTTSS-HHHHHHHHTSPPP--------SS--HHHHHHHHHHHHHHHHTT-HHHHT-S-HHHHHHHHHHHHHHHHHHT---

pLDDT: mean 86.87, std 8.65, range [43.34, 94.12]

Organism: NCBI:txid2897690

Foldseek 3Di:
DLVVCVVVVVDPPVRSVVVVPDDDDDPDDDDDDPDDDPVRVVLVVLLVVLCVVVVLVDQCPDPDPVSNVVSVVVSVVVSVVVPDDD

Solvent-accessible surface area (backbone atoms only — not comparable to full-atom values): 5326 Å² total; per-residue (Å²): 109,72,68,58,33,36,78,71,66,80,35,55,67,76,56,49,60,52,57,77,71,50,78,89,77,84,85,81,77,78,81,80,74,88,77,60,54,72,68,57,46,52,52,50,51,51,46,52,50,53,30,57,78,67,64,35,58,64,39,58,68,41,90,48,64,69,53,20,52,53,37,49,55,54,46,52,56,52,51,51,66,74,66,58,82,129